Protein AF-A0A6M0RDK1-F1 (afdb_monomer)

Mean predicted aligned error: 10.73 Å

Secondary structure (DSSP, 8-state):
--TTTT-TT--HHHHHHHHHHHHHHHHHHHHHHTTSS-HHHHHHHHHHTT--HHHHHHHHHHHHHHHHHTT--EEE-TTS-EEE-----

Sequence (89 aa):
MTWYREHPDYDAQDARNEAQLLYERQGAIEDLLEGKVKADDVLDRLDQQGINAAAYADTVCAQIEVIIDNGIAYTSNEAGLLLPSGVLL

Radius of gyration: 16.15 Å; Cα contacts (8 Å, |Δi|>4): 47; chains: 1; bounding box: 30×35×41 Å

Organism: NCBI:txid2292702

pLDDT: mean 75.17, std 11.96, range [39.78, 88.69]

Solvent-accessible surface area (backbone atoms only — not comparable to full-atom values): 5387 Å² total; per-residue (Å²): 133,76,91,58,88,79,48,96,80,68,47,80,62,56,56,49,51,53,51,49,55,48,52,54,50,52,51,45,52,50,35,35,77,73,66,76,46,57,69,66,64,46,40,55,51,32,45,75,70,72,39,61,38,66,63,50,50,53,51,52,50,54,52,50,48,54,35,60,77,68,64,60,42,68,41,67,48,99,85,67,49,75,38,78,46,71,84,84,123

Foldseek 3Di:
DDPPPPDPPDDPVNVVVVVVLVVVLVVVVVCVVVVNDPPVVSLVSCVVVVHNSVVVVVVVVVVVVVCVVQVFDWDQDPVRDTDGDDDPD

Structure (mmCIF, N/CA/C/O backbone):
data_AF-A0A6M0RDK1-F1
#
_entry.id   AF-A0A6M0RDK1-F1
#
loop_
_atom_site.group_PDB
_atom_site.id
_atom_site.type_symbol
_atom_site.label_atom_id
_atom_site.label_alt_id
_atom_site.label_comp_id
_atom_site.label_asym_id
_atom_site.label_entity_id
_atom_site.label_seq_id
_atom_site.pdbx_PDB_ins_code
_atom_site.Cartn_x
_atom_site.Cartn_y
_atom_site.Cartn_z
_atom_site.occupancy
_atom_site.B_iso_or_equiv
_atom_site.auth_seq_id
_atom_site.auth_comp_id
_atom_site.auth_asym_id
_atom_site.auth_atom_id
_atom_site.pdbx_PDB_model_num
ATOM 1 N N . MET A 1 1 ? 9.535 -9.313 -1.499 1.00 39.78 1 MET A N 1
ATOM 2 C CA . MET A 1 1 ? 10.625 -9.165 -2.488 1.00 39.78 1 MET A CA 1
ATOM 3 C C . MET A 1 1 ? 9.966 -9.108 -3.846 1.00 39.78 1 MET A C 1
ATOM 5 O O . MET A 1 1 ? 9.237 -10.036 -4.167 1.00 39.78 1 MET A O 1
ATOM 9 N N . THR A 1 2 ? 10.106 -7.992 -4.558 1.00 46.88 2 THR A N 1
ATOM 10 C CA . THR A 1 2 ? 9.499 -7.795 -5.878 1.00 46.88 2 THR A CA 1
ATOM 11 C C . THR A 1 2 ? 10.163 -8.703 -6.910 1.00 46.88 2 THR A C 1
ATOM 13 O O . THR A 1 2 ? 11.343 -9.035 -6.817 1.00 46.88 2 THR A O 1
ATOM 16 N N . TRP A 1 3 ? 9.350 -9.116 -7.874 1.00 46.19 3 TRP A N 1
ATOM 17 C CA . TRP A 1 3 ? 9.544 -10.123 -8.921 1.00 46.19 3 TRP A CA 1
ATOM 18 C C . TRP A 1 3 ? 10.721 -9.855 -9.898 1.00 46.19 3 TRP A C 1
ATOM 20 O O . TRP A 1 3 ? 10.895 -10.582 -10.865 1.00 46.19 3 TRP A O 1
ATOM 30 N N . TYR A 1 4 ? 11.543 -8.825 -9.655 1.00 46.38 4 TYR A N 1
ATOM 31 C CA . TYR A 1 4 ? 12.521 -8.274 -10.606 1.00 46.38 4 TYR A CA 1
ATOM 32 C C . TYR A 1 4 ? 13.986 -8.665 -10.373 1.00 46.38 4 TYR A C 1
ATOM 34 O O . TYR A 1 4 ? 14.815 -8.446 -11.251 1.00 46.38 4 TYR A O 1
ATOM 42 N N . ARG A 1 5 ? 14.323 -9.316 -9.248 1.00 47.88 5 ARG A N 1
ATOM 43 C CA . ARG A 1 5 ? 15.697 -9.814 -8.999 1.00 47.88 5 ARG A CA 1
ATOM 44 C C . ARG A 1 5 ? 16.183 -10.858 -10.015 1.00 47.88 5 ARG A C 1
ATOM 46 O O . ARG A 1 5 ? 17.361 -11.198 -10.000 1.00 47.88 5 ARG A O 1
ATOM 53 N N . GLU A 1 6 ? 15.294 -11.379 -10.857 1.00 53.47 6 GLU A N 1
ATOM 54 C CA . GLU A 1 6 ? 15.578 -12.468 -11.796 1.00 53.47 6 GLU A CA 1
ATOM 55 C C . GLU A 1 6 ? 15.801 -11.992 -13.246 1.00 53.47 6 GLU A C 1
ATOM 57 O O . GLU A 1 6 ? 16.082 -12.817 -14.114 1.00 53.47 6 GLU A O 1
ATOM 62 N N . HIS A 1 7 ? 15.725 -10.681 -13.530 1.00 53.72 7 HIS A N 1
ATOM 63 C CA . HIS A 1 7 ? 15.927 -10.154 -14.885 1.00 53.72 7 HIS A CA 1
ATOM 64 C C . HIS A 1 7 ? 17.419 -9.881 -15.182 1.00 53.72 7 HIS A C 1
ATOM 66 O O . HIS A 1 7 ? 18.056 -9.135 -14.438 1.00 53.72 7 HIS A O 1
ATOM 72 N N . PRO A 1 8 ? 17.9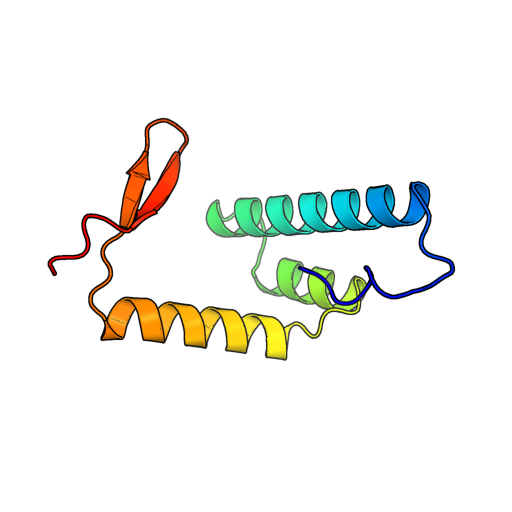93 -10.426 -16.276 1.00 61.53 8 PRO A N 1
ATOM 73 C CA . PRO A 1 8 ? 19.422 -10.290 -16.594 1.00 61.53 8 PRO A CA 1
ATOM 74 C C . PRO A 1 8 ? 19.877 -8.860 -16.936 1.00 61.53 8 PRO A C 1
ATOM 76 O O . PRO A 1 8 ? 21.077 -8.598 -16.910 1.00 61.53 8 PRO A O 1
ATOM 79 N N . ASP A 1 9 ? 18.937 -7.950 -17.206 1.00 66.06 9 ASP A N 1
ATOM 80 C CA . ASP A 1 9 ? 19.195 -6.538 -17.520 1.00 66.06 9 ASP A CA 1
ATOM 81 C C . ASP A 1 9 ? 18.985 -5.598 -16.318 1.00 66.06 9 ASP A C 1
ATOM 83 O O . ASP A 1 9 ? 19.143 -4.391 -16.464 1.00 66.06 9 ASP A O 1
ATOM 87 N N . TYR A 1 10 ? 18.626 -6.130 -15.141 1.00 61.69 10 TYR A N 1
ATOM 88 C CA . TYR A 1 10 ? 18.381 -5.328 -13.940 1.00 61.69 10 TYR A CA 1
ATOM 89 C C . TYR A 1 10 ? 19.676 -4.670 -13.456 1.00 61.69 10 TYR A C 1
ATOM 91 O O . TYR A 1 10 ? 20.621 -5.356 -13.047 1.00 61.69 10 TYR A O 1
ATOM 99 N N . ASP A 1 11 ? 19.715 -3.339 -13.472 1.00 74.31 11 ASP A N 1
ATOM 100 C CA . ASP A 1 11 ? 20.893 -2.574 -13.077 1.00 74.31 11 ASP A CA 1
ATOM 101 C C . ASP A 1 11 ? 20.697 -1.764 -11.775 1.00 74.31 11 ASP A C 1
ATOM 103 O O . ASP A 1 11 ? 19.656 -1.762 -11.111 1.00 74.31 11 ASP A O 1
ATOM 107 N N . ALA A 1 12 ? 21.756 -1.073 -11.344 1.00 75.44 12 ALA A N 1
ATOM 108 C CA . ALA A 1 12 ? 21.726 -0.260 -10.127 1.00 75.44 12 ALA A CA 1
ATOM 109 C C . ALA A 1 12 ? 20.839 0.998 -10.245 1.00 75.44 12 ALA A C 1
ATOM 111 O O . ALA A 1 12 ? 20.609 1.692 -9.248 1.00 75.44 12 ALA A O 1
ATOM 112 N N . GLN A 1 13 ? 20.412 1.366 -11.449 1.00 77.44 13 GLN A N 1
ATOM 113 C CA . GLN A 1 13 ? 19.479 2.456 -11.696 1.00 77.44 13 GLN A CA 1
ATOM 114 C C . GLN A 1 13 ? 18.038 1.961 -11.560 1.00 77.44 13 GLN A C 1
ATOM 116 O O . GLN A 1 13 ? 17.254 2.629 -10.886 1.00 77.44 13 GLN A O 1
ATOM 121 N N . ASP A 1 14 ? 17.729 0.761 -12.048 1.00 74.81 14 ASP A N 1
ATOM 122 C CA . ASP A 1 14 ? 16.439 0.099 -11.821 1.00 74.81 14 ASP A CA 1
ATOM 123 C C . ASP A 1 14 ? 16.159 -0.090 -10.329 1.00 74.81 14 ASP A C 1
ATOM 125 O O . ASP A 1 14 ? 15.105 0.310 -9.837 1.00 74.81 14 ASP A O 1
ATOM 129 N N . ALA A 1 15 ? 17.149 -0.567 -9.568 1.00 73.00 15 ALA A N 1
ATOM 130 C CA . ALA A 1 15 ? 17.024 -0.709 -8.116 1.00 73.00 15 ALA A CA 1
ATOM 131 C C . ALA A 1 15 ? 16.731 0.619 -7.398 1.00 73.00 15 ALA A C 1
ATOM 133 O O . ALA A 1 15 ? 15.980 0.663 -6.421 1.00 73.00 15 ALA A O 1
ATOM 134 N N . ARG A 1 16 ? 17.318 1.723 -7.877 1.00 80.06 16 ARG A N 1
ATOM 135 C CA . ARG A 1 16 ? 17.064 3.061 -7.324 1.00 80.06 16 ARG A CA 1
ATOM 136 C C . ARG A 1 16 ? 15.679 3.571 -7.692 1.00 80.06 16 ARG A C 1
ATOM 138 O O . ARG A 1 16 ? 15.019 4.150 -6.834 1.00 80.06 16 ARG A O 1
ATOM 145 N N . ASN A 1 17 ? 15.231 3.321 -8.918 1.00 79.19 17 ASN A N 1
ATOM 146 C CA . ASN A 1 17 ? 13.883 3.666 -9.356 1.00 79.19 17 ASN A CA 1
ATOM 147 C C . ASN A 1 17 ? 12.835 2.891 -8.549 1.00 79.19 17 ASN A C 1
ATOM 149 O O . ASN A 1 17 ? 11.889 3.487 -8.047 1.00 79.19 17 ASN A O 1
ATOM 153 N N . GLU A 1 18 ? 13.030 1.590 -8.333 1.00 77.81 18 GLU A N 1
ATOM 154 C CA . GLU A 1 18 ? 12.132 0.784 -7.499 1.00 77.81 18 GLU A CA 1
ATOM 155 C C . GLU A 1 18 ? 12.086 1.272 -6.048 1.00 77.81 18 GLU A C 1
ATOM 157 O O . GLU A 1 18 ? 11.006 1.357 -5.460 1.00 77.81 18 GLU A O 1
ATOM 162 N N . ALA A 1 19 ? 13.243 1.614 -5.471 1.00 78.00 19 ALA A N 1
ATOM 163 C CA . ALA A 1 19 ? 13.311 2.176 -4.127 1.00 78.00 19 ALA A CA 1
ATOM 164 C C . ALA A 1 19 ? 12.572 3.519 -4.048 1.00 78.00 19 ALA A C 1
ATOM 166 O O . ALA A 1 19 ? 11.797 3.734 -3.119 1.00 78.00 19 ALA A O 1
ATOM 167 N N . GLN A 1 20 ? 12.754 4.393 -5.039 1.00 80.25 20 GLN A N 1
ATOM 168 C CA . GLN A 1 20 ? 12.057 5.675 -5.123 1.00 80.25 20 GLN A CA 1
ATOM 169 C C . GLN A 1 20 ? 10.535 5.485 -5.206 1.00 80.25 20 GLN A C 1
ATOM 171 O O . GLN A 1 20 ? 9.800 6.072 -4.415 1.00 80.25 20 GLN A O 1
ATOM 176 N N . LEU A 1 21 ? 10.066 4.600 -6.091 1.00 80.25 21 LEU A N 1
ATOM 177 C CA . LEU A 1 21 ? 8.644 4.274 -6.226 1.00 80.25 21 LEU A CA 1
ATOM 178 C C . LEU A 1 21 ? 8.068 3.697 -4.927 1.00 80.25 21 LEU A C 1
ATOM 180 O O . LEU A 1 21 ? 6.929 3.990 -4.566 1.00 80.25 21 LEU A O 1
ATOM 184 N N . LEU A 1 22 ? 8.852 2.899 -4.194 1.00 81.94 22 LEU A N 1
ATOM 185 C CA . LEU A 1 22 ? 8.463 2.397 -2.879 1.00 81.94 22 LEU A CA 1
ATOM 186 C C . LEU A 1 22 ? 8.314 3.524 -1.852 1.00 81.94 22 LEU A C 1
ATOM 188 O O . LEU A 1 22 ? 7.302 3.550 -1.156 1.00 81.94 22 LEU A O 1
ATOM 192 N N . TYR A 1 23 ? 9.275 4.448 -1.768 1.00 79.44 23 TYR A N 1
ATOM 193 C CA . TYR A 1 23 ? 9.192 5.594 -0.857 1.00 79.44 23 TYR A CA 1
ATOM 194 C C . TYR A 1 23 ? 7.983 6.481 -1.158 1.00 79.44 23 TYR A C 1
ATOM 196 O O . TYR A 1 23 ? 7.283 6.895 -0.239 1.00 79.44 23 TYR A O 1
ATOM 204 N N . GLU A 1 24 ? 7.698 6.729 -2.435 1.00 82.75 24 GLU A N 1
ATOM 205 C CA . GLU A 1 24 ? 6.535 7.516 -2.854 1.00 82.75 24 GLU A CA 1
ATOM 206 C C . GLU A 1 24 ? 5.212 6.856 -2.459 1.00 82.75 24 GLU A C 1
ATOM 208 O O . GLU A 1 24 ? 4.304 7.538 -1.980 1.00 82.75 24 GLU A O 1
ATOM 213 N N . ARG A 1 25 ? 5.104 5.528 -2.608 1.00 85.00 25 ARG A N 1
ATOM 214 C CA . ARG A 1 25 ? 3.932 4.778 -2.132 1.00 85.00 25 ARG A CA 1
ATOM 215 C C . ARG A 1 25 ? 3.797 4.848 -0.617 1.00 85.00 25 ARG A C 1
ATOM 217 O O . ARG A 1 25 ? 2.701 5.091 -0.124 1.00 85.00 25 ARG A O 1
ATOM 224 N N . GLN A 1 26 ? 4.896 4.644 0.107 1.00 82.00 26 GLN A N 1
ATOM 225 C CA . GLN A 1 26 ? 4.900 4.674 1.568 1.00 82.00 26 GLN A CA 1
ATOM 226 C C . GLN A 1 26 ? 4.429 6.041 2.084 1.00 82.00 26 GLN A C 1
ATOM 228 O O . GLN A 1 26 ? 3.531 6.096 2.917 1.00 82.00 26 GLN A O 1
ATOM 233 N N . GLY A 1 27 ? 4.953 7.131 1.514 1.00 81.88 27 GLY A N 1
ATOM 234 C CA . GLY A 1 27 ? 4.533 8.487 1.866 1.00 81.88 27 GLY A CA 1
ATOM 235 C C . GLY A 1 27 ? 3.056 8.753 1.563 1.00 81.88 27 GLY A C 1
ATOM 236 O O . GLY A 1 27 ? 2.363 9.345 2.380 1.00 81.88 27 GLY A O 1
ATOM 237 N N . ALA A 1 28 ? 2.533 8.257 0.435 1.00 82.06 28 ALA A N 1
ATOM 238 C CA . ALA A 1 28 ? 1.112 8.401 0.107 1.00 82.06 28 ALA A CA 1
ATOM 239 C C . ALA A 1 28 ? 0.195 7.636 1.082 1.00 82.06 28 ALA A C 1
ATOM 241 O O . ALA A 1 28 ? -0.887 8.115 1.418 1.00 82.06 28 ALA A O 1
ATOM 242 N N . ILE A 1 29 ? 0.628 6.463 1.556 1.00 82.75 29 ILE A N 1
ATOM 243 C CA . ILE A 1 29 ? -0.086 5.693 2.583 1.00 82.75 29 ILE A CA 1
ATOM 244 C C . ILE A 1 29 ? -0.049 6.429 3.928 1.00 82.75 29 ILE A C 1
ATOM 246 O O . ILE A 1 29 ? -1.070 6.510 4.604 1.00 82.75 29 ILE A O 1
ATOM 250 N N . GLU A 1 30 ? 1.093 6.993 4.315 1.00 83.00 30 GLU A N 1
ATOM 251 C CA . GLU A 1 30 ? 1.216 7.793 5.540 1.00 83.00 30 GLU A CA 1
ATOM 252 C C . GLU A 1 30 ? 0.320 9.036 5.490 1.00 83.00 30 GLU A C 1
ATOM 254 O O . GLU A 1 30 ? -0.463 9.269 6.410 1.00 83.00 30 GLU A O 1
ATOM 259 N N . ASP A 1 31 ? 0.335 9.776 4.379 1.00 84.81 31 ASP A N 1
ATOM 260 C CA . ASP A 1 31 ? -0.545 10.928 4.181 1.00 84.81 31 ASP A CA 1
ATOM 261 C C . ASP A 1 31 ? -2.034 10.533 4.231 1.00 84.81 31 ASP A C 1
ATOM 263 O O . ASP A 1 31 ? -2.862 11.309 4.715 1.00 84.81 31 ASP A O 1
ATOM 267 N N . LEU A 1 32 ? -2.395 9.330 3.764 1.00 84.12 32 LEU A N 1
ATOM 268 C CA . LEU A 1 32 ? -3.756 8.799 3.883 1.00 84.12 32 LEU A CA 1
ATOM 269 C C . LEU A 1 32 ? -4.121 8.526 5.346 1.00 84.12 32 LEU A C 1
ATOM 271 O O . LEU A 1 32 ? -5.200 8.920 5.791 1.00 84.12 32 LEU A O 1
ATOM 275 N N . LEU A 1 33 ? -3.230 7.879 6.101 1.00 81.31 33 LEU A N 1
ATOM 276 C CA . LEU A 1 33 ? -3.436 7.579 7.522 1.00 81.31 33 LEU A CA 1
ATOM 277 C C . LEU A 1 33 ? -3.541 8.851 8.373 1.00 81.31 33 LEU A C 1
ATOM 279 O O . LEU A 1 33 ? -4.294 8.887 9.345 1.00 81.31 33 LEU A O 1
ATOM 283 N N . GLU A 1 34 ? -2.834 9.909 7.985 1.00 86.75 34 GLU A N 1
ATOM 284 C CA . GLU A 1 34 ? -2.913 11.231 8.610 1.00 86.75 34 GLU A CA 1
ATOM 285 C C . GLU A 1 34 ? -4.114 12.068 8.125 1.00 86.75 3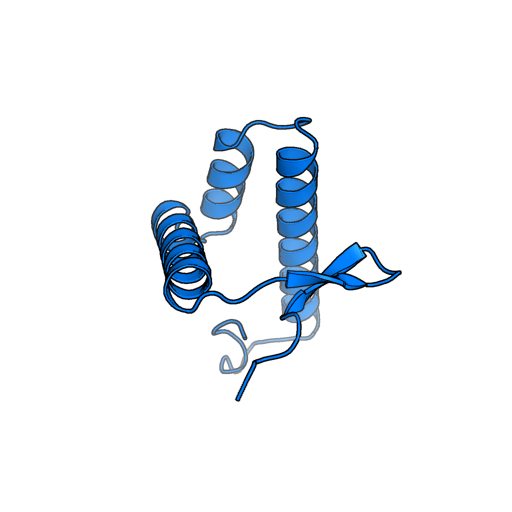4 GLU A C 1
ATOM 287 O O . GLU A 1 34 ? -4.348 13.169 8.627 1.00 86.75 34 GLU A O 1
ATOM 292 N N . GLY A 1 35 ? -4.894 11.562 7.162 1.00 85.00 35 GLY A N 1
ATOM 293 C CA . GLY A 1 35 ? -6.083 12.225 6.619 1.00 85.00 35 GLY A CA 1
ATOM 294 C C . GLY A 1 35 ? -5.790 13.401 5.681 1.00 85.00 35 GLY A C 1
ATOM 295 O O . GLY A 1 35 ? -6.669 14.233 5.448 1.00 85.00 35 GLY A O 1
ATOM 296 N N . LYS A 1 36 ? -4.566 13.499 5.152 1.00 88.56 36 LYS A N 1
ATOM 297 C CA . LYS A 1 36 ? -4.127 14.566 4.237 1.00 88.56 36 LYS A CA 1
ATOM 298 C C . LYS A 1 36 ? -4.537 14.320 2.786 1.00 88.56 36 LYS A C 1
ATOM 300 O O . LYS A 1 36 ? -4.739 15.282 2.046 1.00 88.56 36 LYS A O 1
ATOM 305 N N . VAL A 1 37 ? -4.654 13.057 2.380 1.00 88.69 37 VAL A N 1
ATOM 306 C CA . VAL A 1 37 ? -5.085 12.640 1.034 1.00 88.69 37 VAL A CA 1
ATOM 307 C C . VAL A 1 37 ? -6.241 11.649 1.123 1.00 88.69 37 VAL A C 1
ATOM 309 O O . VAL A 1 37 ? -6.487 11.063 2.180 1.00 88.69 37 VAL A O 1
ATOM 312 N N . LYS A 1 38 ? -6.984 11.470 0.026 1.00 88.06 38 LYS A N 1
ATOM 313 C CA . LYS A 1 38 ? -8.073 10.487 -0.030 1.00 88.06 38 LYS A CA 1
ATOM 314 C C . LYS A 1 38 ? -7.540 9.118 -0.437 1.00 88.06 38 LYS A C 1
ATOM 316 O O . LYS A 1 38 ? -6.518 9.015 -1.106 1.00 88.06 38 LYS A O 1
ATOM 321 N N . ALA A 1 39 ? -8.271 8.065 -0.069 1.00 84.38 39 ALA A N 1
ATOM 322 C CA . ALA A 1 39 ? -7.920 6.696 -0.445 1.00 84.38 39 ALA A CA 1
ATOM 323 C C . ALA A 1 39 ? -7.831 6.528 -1.972 1.00 84.38 39 ALA A C 1
ATOM 325 O O . ALA A 1 39 ? -6.885 5.911 -2.452 1.00 84.38 39 ALA A O 1
ATOM 326 N N . ASP A 1 40 ? -8.746 7.151 -2.721 1.00 86.38 40 ASP A N 1
ATOM 327 C CA . ASP A 1 40 ? -8.749 7.138 -4.190 1.00 86.38 40 ASP A CA 1
ATOM 328 C C . ASP A 1 40 ? -7.425 7.662 -4.774 1.00 86.38 40 ASP A C 1
ATOM 330 O O . ASP A 1 40 ? -6.869 7.047 -5.678 1.00 86.38 40 ASP A O 1
ATOM 334 N N . ASP A 1 41 ? -6.848 8.721 -4.189 1.00 85.50 41 ASP A N 1
ATOM 335 C CA . ASP A 1 41 ? -5.575 9.295 -4.649 1.00 85.50 41 ASP A CA 1
ATOM 336 C C . ASP A 1 41 ? -4.401 8.314 -4.469 1.00 85.50 41 ASP A C 1
ATOM 338 O O . ASP A 1 41 ? -3.418 8.359 -5.211 1.00 85.50 41 ASP A O 1
ATOM 342 N N . VAL A 1 42 ? -4.474 7.436 -3.463 1.00 85.56 42 VAL A N 1
ATOM 343 C CA . VAL A 1 42 ? -3.469 6.391 -3.220 1.00 85.56 42 VAL A CA 1
ATOM 344 C C . VAL A 1 42 ? -3.660 5.227 -4.188 1.00 85.56 42 VAL A C 1
ATOM 346 O O . VAL A 1 42 ? -2.677 4.725 -4.731 1.00 85.56 42 VAL A O 1
ATOM 349 N N . LEU A 1 43 ? -4.906 4.822 -4.442 1.00 85.12 43 LEU A N 1
ATOM 350 C CA . LEU A 1 43 ? -5.227 3.750 -5.387 1.00 85.12 43 LEU A CA 1
ATOM 351 C C . LEU A 1 43 ? -4.824 4.131 -6.820 1.00 85.12 43 LEU A C 1
ATOM 353 O O . LEU A 1 43 ? -4.135 3.352 -7.478 1.00 85.12 43 LEU A O 1
ATOM 357 N N . ASP A 1 44 ? -5.117 5.359 -7.252 1.00 86.75 44 ASP A N 1
ATOM 358 C CA . ASP A 1 44 ? -4.704 5.879 -8.563 1.00 86.75 44 ASP A CA 1
ATOM 359 C C . ASP A 1 44 ? -3.176 5.860 -8.734 1.00 86.75 44 ASP A C 1
ATOM 361 O O . ASP A 1 44 ? -2.656 5.556 -9.811 1.00 86.75 44 ASP A O 1
ATOM 365 N N . ARG A 1 45 ? -2.424 6.158 -7.665 1.00 84.50 45 ARG A N 1
ATOM 366 C CA . ARG A 1 45 ? -0.953 6.094 -7.678 1.00 84.50 45 ARG A CA 1
ATOM 367 C C . ARG A 1 45 ? -0.436 4.668 -7.824 1.00 84.50 45 ARG A C 1
ATOM 369 O O . ARG A 1 45 ? 0.577 4.471 -8.491 1.00 84.50 45 ARG A O 1
ATOM 376 N N . LEU A 1 46 ? -1.095 3.684 -7.214 1.00 84.19 46 LEU A N 1
ATOM 377 C CA . LEU A 1 46 ? -0.727 2.277 -7.384 1.00 84.19 46 LEU A CA 1
ATOM 378 C C . LEU A 1 46 ? -0.910 1.850 -8.844 1.00 84.19 46 LEU A C 1
ATOM 380 O O . LEU A 1 46 ? 0.029 1.310 -9.436 1.00 84.19 46 LEU A O 1
ATOM 384 N N . ASP A 1 47 ? -2.045 2.201 -9.448 1.00 85.94 47 ASP A N 1
ATOM 385 C CA . ASP A 1 47 ? -2.328 1.886 -10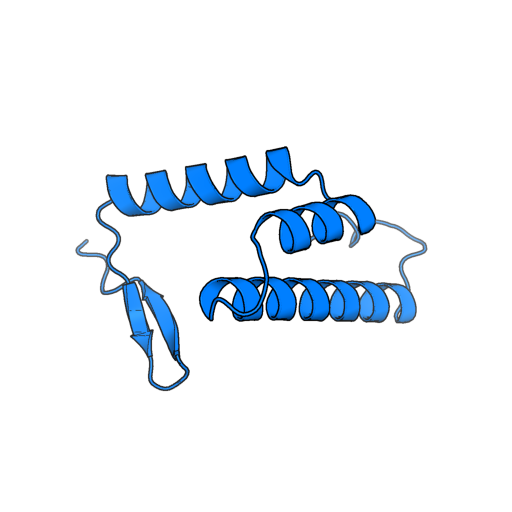.849 1.00 85.94 47 ASP A CA 1
ATOM 386 C C . ASP A 1 47 ? -1.342 2.583 -11.807 1.00 85.94 47 ASP A C 1
ATOM 388 O O . ASP A 1 47 ? -0.841 1.958 -12.745 1.00 85.94 47 ASP A O 1
ATOM 392 N N . GLN A 1 48 ? -0.969 3.843 -11.541 1.00 85.88 48 GLN A N 1
ATOM 393 C CA . GLN A 1 48 ? 0.061 4.568 -12.308 1.00 85.88 48 GLN A CA 1
ATOM 394 C C . GLN A 1 48 ? 1.439 3.894 -12.262 1.00 85.88 48 GLN A C 1
ATOM 396 O O . GLN A 1 48 ? 2.221 4.023 -13.204 1.00 85.88 48 GLN A O 1
ATOM 401 N N . GLN A 1 49 ? 1.740 3.163 -11.188 1.00 84.06 49 GLN A N 1
ATOM 402 C CA . GLN A 1 49 ? 2.975 2.392 -11.043 1.00 84.06 49 GLN A CA 1
ATOM 403 C C . GLN A 1 49 ? 2.856 0.958 -11.586 1.00 84.06 49 GLN A C 1
ATOM 405 O O . GLN A 1 49 ? 3.766 0.150 -11.396 1.00 84.06 49 GLN A O 1
ATOM 410 N N . GLY A 1 50 ? 1.748 0.623 -12.254 1.00 83.00 50 GLY A N 1
ATOM 411 C CA . GLY A 1 50 ? 1.491 -0.713 -12.790 1.00 83.00 50 GLY A CA 1
ATOM 412 C C . GLY A 1 50 ? 1.168 -1.756 -11.718 1.00 83.00 50 GLY A C 1
ATOM 413 O O . GLY A 1 50 ? 1.197 -2.954 -12.001 1.00 83.00 50 GLY A O 1
ATOM 414 N N . ILE A 1 51 ? 0.870 -1.326 -10.489 1.00 82.12 51 ILE A N 1
ATOM 415 C CA . ILE A 1 51 ? 0.405 -2.198 -9.411 1.00 82.12 51 ILE A CA 1
ATOM 416 C C . ILE A 1 51 ? -1.114 -2.205 -9.466 1.00 82.12 51 ILE A C 1
ATOM 418 O O . ILE A 1 51 ? -1.736 -1.166 -9.305 1.00 82.12 51 ILE A O 1
ATOM 422 N N . ASN A 1 52 ? -1.713 -3.380 -9.648 1.00 85.38 52 ASN A N 1
ATOM 423 C CA . ASN A 1 52 ? -3.165 -3.518 -9.622 1.00 85.38 52 ASN A CA 1
ATOM 424 C C . ASN A 1 52 ? -3.700 -3.122 -8.235 1.00 85.38 52 ASN A C 1
ATOM 426 O O . ASN A 1 52 ? -3.539 -3.880 -7.272 1.00 85.38 52 ASN A O 1
ATOM 430 N N . ALA A 1 53 ? -4.324 -1.945 -8.143 1.00 80.81 53 ALA A N 1
ATOM 431 C CA . ALA A 1 53 ? -4.772 -1.375 -6.878 1.00 80.81 53 ALA A CA 1
ATOM 432 C C . ALA A 1 53 ? -5.816 -2.255 -6.172 1.00 80.81 53 ALA A C 1
ATOM 434 O O . ALA A 1 53 ? -5.760 -2.411 -4.952 1.00 80.81 53 ALA A O 1
ATOM 435 N N . ALA A 1 54 ? -6.711 -2.898 -6.930 1.00 83.00 54 ALA A N 1
ATOM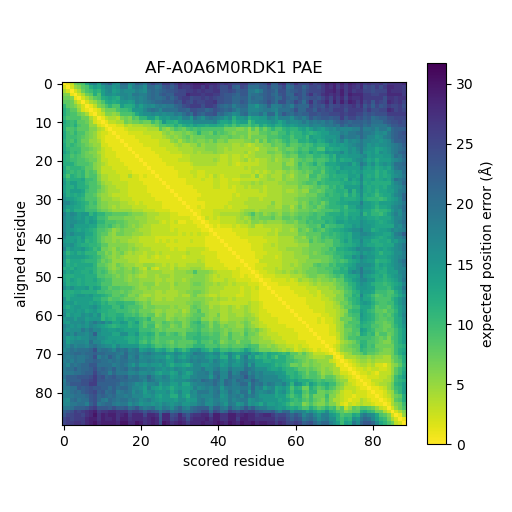 436 C CA . ALA A 1 54 ? -7.706 -3.820 -6.382 1.00 83.00 54 ALA A CA 1
ATOM 437 C C . ALA A 1 54 ? -7.044 -5.063 -5.770 1.00 83.00 54 ALA A C 1
ATOM 439 O O . ALA A 1 54 ? -7.285 -5.385 -4.611 1.00 83.00 54 ALA A O 1
ATOM 440 N N . ALA A 1 55 ? -6.130 -5.707 -6.502 1.00 81.81 55 ALA A N 1
ATOM 441 C CA . ALA A 1 55 ? -5.404 -6.874 -5.998 1.00 81.81 55 ALA A CA 1
ATOM 442 C C . ALA A 1 55 ? -4.513 -6.531 -4.790 1.00 81.81 55 ALA A C 1
ATOM 444 O O . ALA A 1 55 ? -4.342 -7.346 -3.879 1.00 81.81 55 ALA A O 1
ATOM 445 N N . TYR A 1 56 ? -3.945 -5.323 -4.771 1.00 81.00 56 TYR A N 1
ATOM 446 C CA . TYR A 1 56 ? -3.194 -4.816 -3.628 1.00 81.00 56 TYR A CA 1
ATOM 447 C C . TYR A 1 56 ? -4.098 -4.638 -2.402 1.00 81.00 56 TYR A C 1
ATOM 449 O O . TYR A 1 56 ? -3.769 -5.152 -1.332 1.00 81.00 56 TYR A O 1
ATOM 457 N N . ALA A 1 57 ? -5.249 -3.979 -2.560 1.00 79.62 57 ALA A N 1
ATOM 458 C CA . ALA A 1 57 ? -6.222 -3.796 -1.487 1.00 79.62 57 ALA A CA 1
ATOM 459 C C . ALA A 1 57 ? -6.731 -5.141 -0.947 1.00 79.62 57 ALA A C 1
ATOM 461 O O . ALA A 1 57 ? -6.710 -5.348 0.263 1.00 79.62 57 ALA A O 1
ATOM 462 N N . ASP A 1 58 ? -7.079 -6.084 -1.826 1.00 82.94 58 ASP A N 1
ATOM 463 C CA . ASP A 1 58 ? -7.506 -7.434 -1.438 1.00 82.94 58 ASP A CA 1
ATOM 464 C C . ASP A 1 58 ? -6.423 -8.160 -0.629 1.00 82.94 58 ASP A C 1
ATOM 466 O O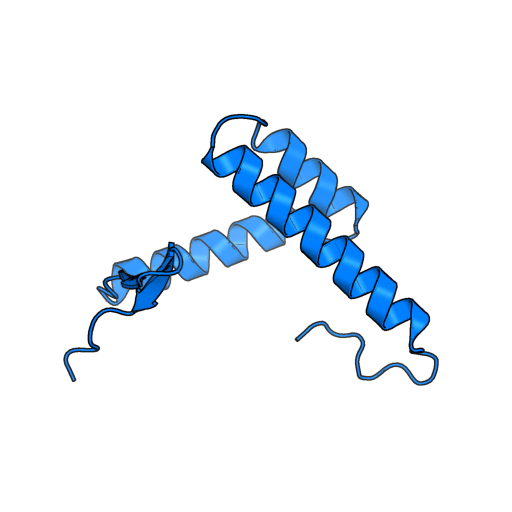 . ASP A 1 58 ? -6.713 -8.795 0.384 1.00 82.94 58 ASP A O 1
ATOM 470 N N . THR A 1 59 ? -5.155 -8.028 -1.033 1.00 81.56 59 THR A N 1
ATOM 471 C CA . THR A 1 59 ? -4.022 -8.622 -0.308 1.00 81.56 59 THR A CA 1
ATOM 472 C C . THR A 1 59 ? -3.879 -8.023 1.090 1.00 81.56 59 THR A C 1
ATOM 474 O O . THR A 1 59 ? -3.668 -8.758 2.055 1.00 81.56 59 THR A O 1
ATOM 477 N N . VAL A 1 60 ? -3.998 -6.699 1.214 1.00 79.75 60 VAL A N 1
ATOM 478 C CA . VAL A 1 60 ? -3.936 -6.007 2.508 1.00 79.75 60 VAL A CA 1
ATOM 479 C C . VAL A 1 60 ? -5.109 -6.424 3.397 1.00 79.75 60 VAL A C 1
ATOM 481 O O . VAL A 1 60 ? -4.896 -6.756 4.562 1.00 79.75 60 VAL A O 1
ATOM 484 N N . CYS A 1 61 ? -6.328 -6.482 2.856 1.00 79.31 61 CYS A N 1
ATOM 485 C CA . CYS A 1 61 ? -7.511 -6.939 3.584 1.00 79.31 61 CYS A CA 1
ATOM 486 C C . CYS A 1 61 ? -7.344 -8.376 4.089 1.00 79.31 61 CYS A C 1
ATOM 488 O O . CYS A 1 61 ? -7.524 -8.618 5.279 1.00 79.31 61 CYS A O 1
ATOM 490 N N . ALA A 1 62 ? -6.903 -9.303 3.235 1.00 78.06 62 ALA A N 1
ATOM 491 C CA . ALA A 1 62 ? -6.661 -10.690 3.631 1.00 78.06 62 ALA A CA 1
ATOM 492 C C . ALA A 1 62 ? -5.593 -10.805 4.736 1.00 78.06 62 ALA A C 1
ATOM 494 O O . ALA A 1 62 ? -5.713 -11.622 5.646 1.00 78.06 62 ALA A O 1
ATOM 495 N N . GLN A 1 63 ? -4.547 -9.973 4.698 1.00 76.88 63 GLN A N 1
ATOM 496 C CA . GLN A 1 63 ? -3.538 -9.931 5.763 1.00 76.88 63 GLN A CA 1
ATOM 497 C C . GLN A 1 63 ? -4.111 -9.407 7.084 1.00 76.88 63 GLN A C 1
ATOM 499 O O . GLN A 1 63 ? -3.792 -9.950 8.141 1.00 76.88 63 GLN A O 1
ATOM 504 N N . ILE A 1 64 ? -4.964 -8.381 7.034 1.00 77.69 64 ILE A N 1
ATOM 505 C CA . ILE A 1 64 ? -5.657 -7.851 8.214 1.00 77.69 64 ILE A CA 1
ATOM 506 C C . ILE A 1 64 ? -6.601 -8.905 8.801 1.00 77.69 64 ILE A C 1
ATOM 508 O O . ILE A 1 64 ? -6.602 -9.101 10.014 1.00 77.69 64 ILE A O 1
ATOM 512 N N . GLU A 1 65 ? -7.358 -9.614 7.964 1.00 77.88 65 GLU A N 1
ATOM 513 C CA . GLU A 1 65 ? -8.227 -10.715 8.395 1.00 77.88 65 GLU A CA 1
ATOM 514 C C . GLU A 1 65 ? -7.421 -11.802 9.111 1.00 77.88 65 GLU A C 1
ATOM 516 O O . GLU A 1 65 ? -7.754 -12.166 10.233 1.00 77.88 65 GLU A O 1
ATOM 521 N N . VAL A 1 66 ? -6.288 -12.232 8.543 1.00 77.19 66 VAL A N 1
ATOM 522 C CA . VAL A 1 66 ? -5.383 -13.196 9.190 1.00 77.19 66 VAL A CA 1
ATOM 523 C C . VAL A 1 66 ? -4.888 -12.690 10.548 1.00 77.19 66 VAL A C 1
ATOM 525 O O . VAL A 1 66 ? -4.822 -13.467 11.502 1.00 77.19 66 VAL A O 1
ATOM 528 N N . ILE A 1 67 ? -4.535 -11.407 10.657 1.00 72.44 67 ILE A N 1
ATOM 529 C CA . ILE A 1 67 ? -4.094 -10.788 11.916 1.00 72.44 67 ILE A CA 1
ATOM 530 C C . ILE A 1 67 ? -5.204 -10.833 12.973 1.00 72.44 67 ILE A C 1
ATOM 532 O O . ILE A 1 67 ? -4.942 -11.209 14.118 1.00 72.44 67 ILE A O 1
ATOM 536 N N . ILE A 1 68 ? -6.431 -10.476 12.586 1.00 75.50 68 ILE A N 1
ATOM 537 C CA . ILE A 1 68 ? -7.602 -10.467 13.468 1.00 75.50 68 ILE A CA 1
ATOM 538 C C . ILE A 1 68 ? -7.958 -11.896 13.896 1.00 75.50 68 ILE A C 1
ATOM 540 O O . ILE A 1 68 ? -8.084 -12.154 15.094 1.00 75.50 68 ILE A O 1
ATOM 544 N N . ASP A 1 69 ? -8.058 -12.828 12.947 1.00 77.06 69 ASP A N 1
ATOM 545 C CA . ASP A 1 69 ? -8.455 -14.221 13.182 1.00 77.06 69 ASP A CA 1
ATOM 546 C C . ASP A 1 69 ? -7.480 -14.963 14.100 1.00 77.06 69 ASP A C 1
ATOM 548 O O . ASP A 1 69 ? -7.889 -15.772 14.934 1.00 77.06 69 ASP A O 1
ATOM 552 N N . ASN A 1 70 ? -6.182 -14.670 13.986 1.00 78.31 70 ASN A N 1
ATOM 553 C CA . ASN A 1 70 ? -5.155 -15.271 14.837 1.00 78.31 70 ASN A CA 1
ATOM 554 C C . ASN A 1 70 ? -4.933 -14.503 16.151 1.00 78.31 70 ASN A C 1
ATOM 556 O O . ASN A 1 70 ? -4.042 -14.865 16.919 1.00 78.31 70 ASN A O 1
ATOM 560 N N . GLY A 1 71 ? -5.706 -13.443 16.420 1.00 76.25 71 GLY A N 1
ATOM 561 C CA . GLY A 1 71 ? -5.565 -12.635 17.632 1.00 76.25 71 GLY A CA 1
ATOM 562 C C . GLY A 1 71 ? -4.176 -12.011 17.781 1.00 76.25 71 GLY A C 1
ATOM 563 O O . GLY A 1 71 ? -3.701 -11.828 18.904 1.00 76.25 71 GLY A O 1
ATOM 564 N N . ILE A 1 72 ? -3.501 -11.717 16.663 1.00 75.06 72 ILE A N 1
ATOM 565 C CA . ILE A 1 72 ? -2.147 -11.161 16.672 1.00 75.06 72 ILE A CA 1
ATOM 566 C C . ILE A 1 72 ? -2.251 -9.704 17.116 1.00 75.06 72 ILE A C 1
ATOM 568 O O . ILE A 1 72 ? -2.627 -8.816 16.353 1.00 75.06 72 ILE A O 1
ATOM 572 N N . ALA A 1 73 ? -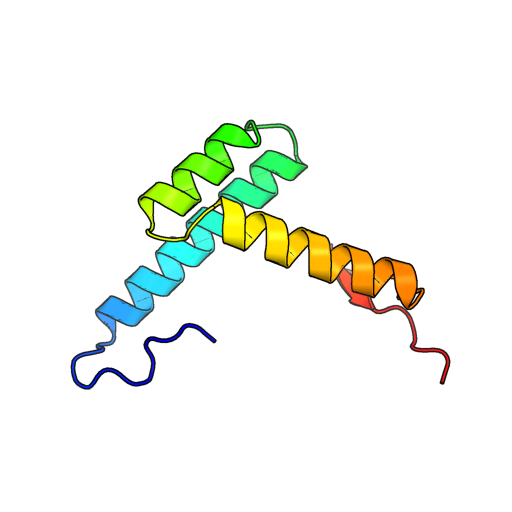1.926 -9.456 18.380 1.00 75.06 73 ALA A N 1
ATOM 573 C CA . ALA A 1 73 ? -1.801 -8.106 18.902 1.00 75.06 73 ALA A CA 1
ATOM 574 C C . ALA A 1 73 ? -0.530 -7.449 18.347 1.00 75.06 73 ALA A C 1
ATOM 576 O O . ALA A 1 73 ? 0.472 -8.125 18.126 1.00 75.06 73 ALA A O 1
ATOM 577 N N . TYR A 1 74 ? -0.560 -6.133 18.137 1.00 74.44 74 TYR A N 1
ATOM 578 C CA . TYR A 1 74 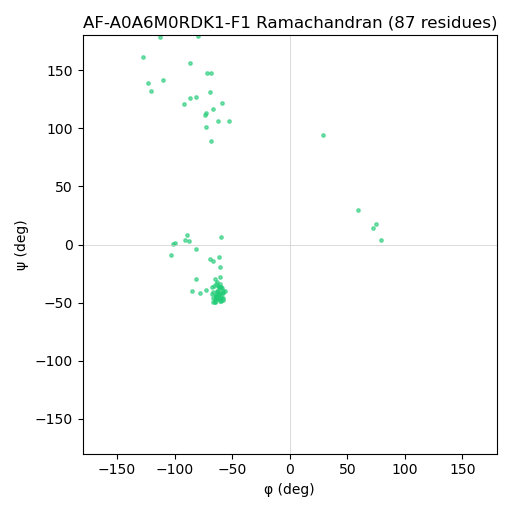? 0.610 -5.347 17.749 1.00 74.44 74 TYR A CA 1
ATOM 579 C C . TYR A 1 74 ? 0.843 -4.223 18.757 1.00 74.44 74 TYR A C 1
ATOM 581 O O . TYR A 1 74 ? -0.086 -3.547 19.194 1.00 74.44 74 TYR A O 1
ATOM 589 N N . THR A 1 75 ? 2.108 -4.001 19.096 1.00 78.44 75 THR A N 1
ATOM 590 C CA . THR A 1 75 ? 2.577 -2.932 19.979 1.00 78.44 75 THR A CA 1
ATOM 591 C C . THR A 1 75 ? 3.551 -2.063 19.210 1.00 78.44 75 THR A C 1
ATOM 593 O O . THR A 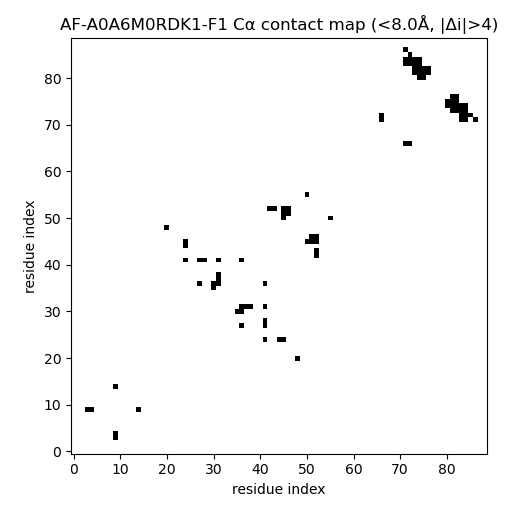1 75 ? 4.469 -2.578 18.571 1.00 78.44 75 THR A O 1
ATOM 596 N N . SER A 1 76 ? 3.369 -0.747 19.292 1.00 73.62 76 SER A N 1
ATOM 597 C CA . SER A 1 76 ? 4.337 0.201 18.748 1.00 73.62 76 SER A CA 1
ATOM 598 C C . SER A 1 76 ? 5.618 0.168 19.574 1.00 73.62 76 SER A C 1
ATOM 600 O O . SER A 1 76 ? 5.567 0.269 20.801 1.00 73.62 76 SER A O 1
ATOM 602 N N . ASN A 1 77 ? 6.769 0.068 18.913 1.00 77.44 77 ASN A N 1
ATOM 603 C CA . ASN A 1 77 ? 8.053 0.349 19.551 1.00 77.44 77 ASN A CA 1
ATOM 604 C C . ASN A 1 77 ? 8.314 1.870 19.626 1.00 77.44 77 ASN A C 1
ATOM 606 O O . ASN A 1 77 ? 7.513 2.677 19.148 1.00 77.44 77 ASN A O 1
ATOM 610 N N . GLU A 1 78 ? 9.452 2.264 20.208 1.00 68.31 78 GLU A N 1
ATOM 611 C CA . GLU A 1 78 ? 9.870 3.673 20.340 1.00 68.31 78 GLU A CA 1
ATOM 612 C C . GLU A 1 78 ? 10.050 4.394 18.991 1.00 68.31 78 GLU A C 1
ATOM 614 O O . GLU A 1 78 ? 10.010 5.619 18.940 1.00 68.31 78 GLU A O 1
ATOM 619 N N . ALA A 1 79 ? 10.215 3.645 17.897 1.00 71.75 79 ALA A N 1
ATOM 620 C CA . ALA A 1 79 ? 10.333 4.174 16.541 1.00 71.75 79 ALA A CA 1
ATOM 621 C C . ALA A 1 79 ? 8.979 4.286 15.810 1.00 71.75 79 ALA A C 1
ATOM 623 O O . ALA A 1 79 ? 8.962 4.614 14.627 1.00 71.75 79 ALA A O 1
ATOM 624 N N . GLY A 1 80 ? 7.855 3.989 16.474 1.00 63.66 80 GLY A N 1
ATOM 625 C CA . GLY A 1 80 ? 6.526 4.011 15.852 1.00 63.66 80 GLY A CA 1
ATOM 626 C C . GLY A 1 80 ? 6.198 2.771 15.014 1.00 63.66 80 GLY A C 1
ATOM 627 O O . GLY A 1 80 ? 5.140 2.710 14.391 1.00 63.66 80 GLY A O 1
ATOM 628 N N . LEU A 1 81 ? 7.086 1.772 14.977 1.00 66.25 81 LEU A N 1
ATOM 629 C CA . LEU A 1 81 ? 6.873 0.553 14.205 1.00 66.25 81 LEU A CA 1
ATOM 630 C C . LEU A 1 81 ? 5.980 -0.413 14.988 1.00 66.25 81 LEU A C 1
ATOM 632 O O . LEU A 1 81 ? 6.294 -0.781 16.124 1.00 66.25 81 LEU A O 1
ATOM 636 N N . LEU A 1 82 ? 4.898 -0.865 14.354 1.00 71.06 82 LEU A N 1
ATOM 637 C CA . LEU A 1 82 ? 4.021 -1.900 14.892 1.00 71.06 82 LEU A CA 1
ATOM 638 C C . LEU A 1 82 ? 4.716 -3.264 14.821 1.00 71.06 82 LEU A C 1
ATOM 640 O O . LEU A 1 82 ? 4.957 -3.802 13.741 1.00 71.06 82 LEU A O 1
ATOM 644 N N . LEU A 1 83 ? 5.027 -3.831 15.985 1.00 72.62 83 LEU A N 1
ATOM 645 C CA . LEU A 1 83 ? 5.601 -5.167 16.128 1.00 72.62 83 LEU A CA 1
ATOM 646 C C . LEU A 1 83 ? 4.569 -6.109 16.753 1.00 72.62 83 LEU A C 1
ATOM 648 O O . LEU A 1 83 ? 3.870 -5.675 17.671 1.00 72.62 83 LEU A O 1
ATOM 652 N N . PRO A 1 84 ? 4.480 -7.379 16.320 1.00 74.12 84 PRO A N 1
ATOM 653 C CA . PRO A 1 84 ? 3.579 -8.332 16.946 1.00 74.12 84 PRO A CA 1
ATOM 654 C C . PRO A 1 84 ? 3.920 -8.474 18.434 1.00 74.12 84 PRO A C 1
ATOM 656 O O . PRO A 1 84 ? 5.052 -8.788 18.812 1.00 74.12 84 PRO A O 1
ATOM 659 N N . SER A 1 85 ? 2.940 -8.199 19.284 1.00 69.00 85 SER A N 1
ATOM 660 C CA . SER A 1 85 ? 3.015 -8.331 20.729 1.00 69.00 85 SER A CA 1
ATOM 661 C C . SER A 1 85 ? 2.966 -9.808 21.072 1.00 69.00 85 SER A C 1
ATOM 663 O O . SER A 1 85 ? 1.939 -10.437 20.858 1.00 69.00 85 SER A O 1
ATOM 665 N N . GLY A 1 86 ? 4.088 -10.333 21.575 1.00 59.59 86 GLY A N 1
ATOM 666 C CA . GLY A 1 86 ? 4.230 -11.649 22.203 1.00 59.59 86 GLY A CA 1
ATOM 667 C C . GLY A 1 86 ? 3.254 -12.715 21.709 1.00 59.59 86 GLY A C 1
ATOM 668 O O . GLY A 1 86 ? 2.167 -12.846 22.264 1.00 59.59 86 GLY A O 1
ATOM 669 N N . VAL A 1 87 ? 3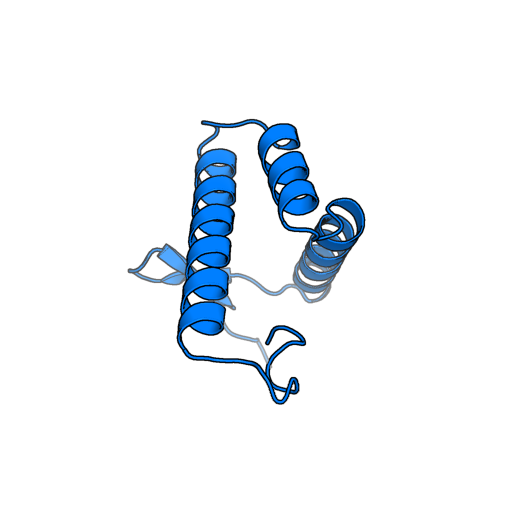.674 -13.514 20.723 1.00 47.38 87 VAL A N 1
ATOM 670 C CA . VAL A 1 87 ? 3.013 -14.786 20.404 1.00 47.38 87 VAL A CA 1
ATOM 671 C C . VAL A 1 87 ? 2.926 -15.579 21.710 1.00 47.38 87 VAL A C 1
ATOM 673 O O . VAL A 1 87 ? 3.946 -16.048 22.216 1.00 47.38 87 VAL A O 1
ATOM 676 N N . LEU A 1 88 ? 1.731 -15.669 22.297 1.00 43.62 88 LEU A N 1
ATOM 677 C CA . LEU A 1 88 ? 1.446 -16.649 23.336 1.00 43.62 88 LEU A CA 1
ATOM 678 C C . LEU A 1 88 ? 1.479 -18.012 22.636 1.00 43.62 88 LEU A C 1
ATOM 680 O O . LEU A 1 88 ? 0.481 -18.437 22.062 1.00 43.62 88 LEU A O 1
ATOM 684 N N . LEU A 1 89 ? 2.670 -18.617 22.596 1.00 40.31 89 LEU A N 1
ATOM 685 C CA . LEU A 1 89 ? 2.848 -20.043 22.323 1.00 40.31 89 LEU A CA 1
ATOM 686 C C . LEU A 1 89 ? 2.259 -20.862 23.475 1.00 40.31 89 LEU A C 1
ATOM 688 O O . LEU A 1 89 ? 2.497 -20.477 24.644 1.00 40.31 89 LEU A O 1
#